Protein AF-A0A967LSM1-F1 (afdb_monomer)

Nearest PDB structures (foldseek):
  8ylr-assembly1_l  TM=4.871E-01  e=6.774E+00  Saccharomyces cerevisiae S288C

Radius of gyration: 23.41 Å; Cα contacts (8 Å, |Δi|>4): 47; chains: 1; bounding box: 53×38×64 Å

Solvent-accessible surface area (backbone atoms only — not comparable to full-atom values): 5190 Å² total; per-residue (Å²): 143,81,83,88,78,84,81,87,75,81,82,75,68,81,79,75,85,86,62,99,58,86,78,66,63,84,65,68,38,68,32,70,76,80,78,53,91,27,40,38,41,100,86,48,23,18,74,72,80,64,47,70,61,77,64,82,80,75,78,78,77,72,81,84,72,87,80,81,84,89,135

Foldseek 3Di:
DDDPPPPPPPPPDPDDPPDPDPPPVLQFDAAPPVPDRFTADPVQATPPPRHHHPDDRDDDPDPPDDDDDDD

Secondary structure (DSSP, 8-state):
-------------PPP----S----TT-PBPTTSS---BB-TTSBBTTT-PBP-S----------------

Structure (mmCIF, N/CA/C/O backbone):
data_AF-A0A967LSM1-F1
#
_entry.id   AF-A0A967LSM1-F1
#
loop_
_atom_site.group_PDB
_atom_site.id
_atom_site.type_symbol
_atom_site.label_atom_id
_atom_site.label_alt_id
_atom_site.label_comp_id
_atom_site.label_asym_id
_atom_site.label_entity_id
_atom_site.label_seq_id
_atom_site.pdbx_PDB_ins_code
_atom_site.Cartn_x
_atom_site.Cartn_y
_atom_site.Cartn_z
_atom_site.occupancy
_atom_site.B_iso_or_equiv
_atom_site.auth_seq_id
_atom_site.auth_comp_id
_atom_site.auth_asym_id
_atom_site.auth_atom_id
_atom_site.pdbx_PDB_model_num
ATOM 1 N N . MET A 1 1 ? 26.869 11.012 -54.474 1.00 50.91 1 MET A N 1
ATOM 2 C CA . MET A 1 1 ? 26.655 11.499 -53.098 1.00 50.91 1 MET A CA 1
ATOM 3 C C . MET A 1 1 ? 25.193 11.229 -52.777 1.00 50.91 1 MET A C 1
ATOM 5 O O . MET A 1 1 ? 24.381 12.142 -52.799 1.00 50.91 1 MET A O 1
ATOM 9 N N . VAL A 1 2 ? 24.835 9.951 -52.677 1.00 56.09 2 VAL A N 1
ATOM 10 C CA . VAL A 1 2 ? 23.474 9.492 -52.372 1.00 56.09 2 VAL A CA 1
ATOM 11 C C . VAL A 1 2 ? 23.649 8.304 -51.441 1.00 56.09 2 VAL A C 1
ATOM 13 O O . VAL A 1 2 ? 23.858 7.182 -51.882 1.00 56.09 2 VAL A O 1
ATOM 16 N N . ASP A 1 3 ? 23.672 8.599 -50.150 1.00 49.34 3 ASP A N 1
ATOM 17 C CA . ASP A 1 3 ? 23.800 7.617 -49.085 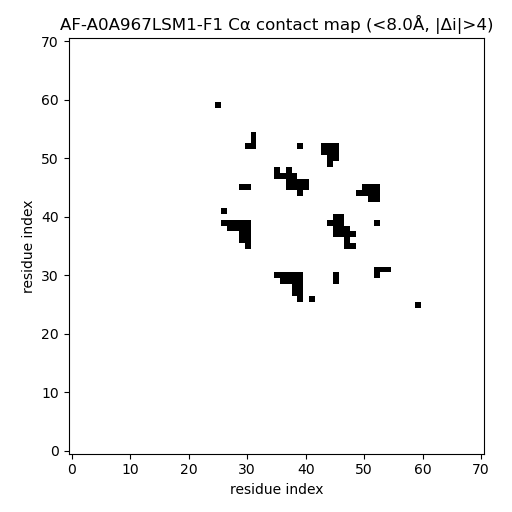1.00 49.34 3 ASP A CA 1
ATOM 18 C C . ASP A 1 3 ? 22.462 7.617 -48.338 1.00 49.34 3 ASP A C 1
ATOM 20 O O . ASP A 1 3 ? 22.225 8.405 -47.424 1.00 49.34 3 ASP A O 1
ATOM 24 N N . ASP A 1 4 ? 21.550 6.779 -48.835 1.00 57.22 4 ASP A N 1
ATOM 25 C CA . ASP A 1 4 ? 20.331 6.355 -48.152 1.00 57.22 4 ASP A CA 1
ATOM 26 C C . ASP A 1 4 ? 20.734 5.318 -47.096 1.00 57.22 4 ASP A C 1
ATOM 28 O O . ASP A 1 4 ? 20.973 4.152 -47.398 1.00 57.22 4 ASP A O 1
ATOM 32 N N . ALA A 1 5 ? 20.901 5.777 -45.857 1.00 56.28 5 ALA A N 1
ATOM 33 C CA . ALA A 1 5 ? 21.115 4.935 -44.684 1.00 56.28 5 ALA A CA 1
ATOM 34 C C . ALA A 1 5 ? 19.966 5.174 -43.697 1.00 56.28 5 ALA A C 1
ATOM 36 O O . ALA A 1 5 ? 20.148 5.687 -42.594 1.00 56.28 5 ALA A O 1
ATOM 37 N N . GLY A 1 6 ? 18.749 4.866 -44.146 1.00 56.75 6 GLY A N 1
ATOM 38 C CA . GLY A 1 6 ? 17.541 4.854 -43.329 1.00 56.75 6 GLY A CA 1
ATOM 39 C C . GLY A 1 6 ? 17.330 3.503 -42.651 1.00 56.75 6 GLY A C 1
ATOM 40 O O . GLY A 1 6 ? 16.364 2.819 -42.966 1.00 56.75 6 GLY A O 1
ATOM 41 N N . ASP A 1 7 ? 18.202 3.119 -41.716 1.00 56.88 7 ASP A N 1
ATOM 42 C CA . ASP A 1 7 ? 17.996 1.933 -40.870 1.00 56.88 7 ASP A CA 1
ATOM 43 C C . ASP A 1 7 ? 17.393 2.357 -39.522 1.00 56.88 7 ASP A C 1
ATOM 45 O O . ASP A 1 7 ? 18.067 2.558 -38.514 1.00 56.88 7 ASP A O 1
ATOM 49 N N . GLN A 1 8 ? 16.082 2.595 -39.530 1.00 61.16 8 GLN A N 1
ATOM 50 C CA . GLN A 1 8 ? 15.289 2.777 -38.315 1.00 61.16 8 GLN A CA 1
ATOM 51 C C . GLN A 1 8 ? 14.806 1.400 -37.840 1.00 61.16 8 GLN A C 1
ATOM 53 O O . GLN A 1 8 ? 13.649 1.039 -38.052 1.00 61.16 8 GLN A O 1
ATOM 58 N N . ALA A 1 9 ? 15.694 0.616 -37.223 1.00 53.59 9 ALA A N 1
ATOM 59 C CA . ALA A 1 9 ? 15.378 -0.726 -36.721 1.00 53.59 9 ALA A CA 1
ATOM 60 C C . ALA A 1 9 ? 15.418 -0.866 -35.185 1.00 53.59 9 ALA A C 1
ATOM 62 O O . ALA A 1 9 ? 15.302 -1.974 -34.679 1.00 53.59 9 ALA A O 1
ATOM 63 N N . ALA A 1 10 ? 15.503 0.229 -34.423 1.00 51.03 10 ALA A N 1
ATOM 64 C CA . ALA A 1 10 ? 15.545 0.184 -32.955 1.00 51.03 10 ALA A CA 1
ATOM 65 C C . ALA A 1 10 ? 14.185 0.489 -32.293 1.00 51.03 10 ALA A C 1
ATOM 67 O O . ALA A 1 10 ? 14.099 1.224 -31.311 1.00 51.03 10 ALA A O 1
ATOM 68 N N . ARG A 1 11 ? 13.090 -0.082 -32.816 1.00 59.00 11 ARG A N 1
ATOM 69 C CA . ARG A 1 11 ? 11.865 -0.279 -32.015 1.00 59.00 11 ARG A CA 1
ATOM 70 C C . ARG A 1 11 ? 12.009 -1.576 -31.218 1.00 59.00 11 ARG A C 1
ATOM 72 O O . ARG A 1 11 ? 11.307 -2.556 -31.449 1.00 59.00 11 ARG A O 1
ATOM 79 N N . GLU A 1 12 ? 13.005 -1.604 -30.347 1.00 58.03 12 GLU A N 1
ATOM 80 C CA . GLU A 1 12 ? 13.303 -2.757 -29.509 1.00 58.03 12 GLU A CA 1
ATOM 81 C C . GLU A 1 12 ? 12.289 -2.814 -28.364 1.00 58.03 12 GLU A C 1
ATOM 83 O O . GLU A 1 12 ? 12.311 -2.000 -27.449 1.00 58.03 12 GLU A O 1
ATOM 88 N N . GLY A 1 13 ? 11.357 -3.760 -28.512 1.00 53.94 13 GLY A N 1
ATOM 89 C CA . GLY A 1 13 ? 10.665 -4.492 -27.454 1.00 53.94 13 GLY A CA 1
ATOM 90 C C . GLY A 1 13 ? 10.083 -3.679 -26.304 1.00 53.94 13 GLY A C 1
ATOM 91 O O . GLY A 1 13 ? 10.748 -3.462 -25.297 1.00 53.94 13 GLY A O 1
ATOM 92 N N . ALA A 1 14 ? 8.780 -3.391 -26.367 1.00 59.62 14 ALA A N 1
ATOM 93 C CA . ALA A 1 14 ? 8.009 -3.401 -25.129 1.00 59.62 14 ALA A CA 1
ATOM 94 C C . ALA A 1 14 ? 8.159 -4.816 -24.537 1.00 59.62 14 ALA A C 1
ATOM 96 O O . ALA A 1 14 ? 7.824 -5.769 -25.251 1.00 59.62 14 ALA A O 1
ATOM 97 N N . PRO A 1 15 ? 8.705 -5.002 -23.318 1.00 57.03 15 PRO A N 1
ATOM 98 C CA . PRO A 1 15 ? 8.599 -6.298 -22.675 1.00 57.03 15 PRO A CA 1
ATOM 99 C C . PRO A 1 15 ? 7.103 -6.567 -22.526 1.00 57.03 15 PRO A C 1
ATOM 101 O O . PRO A 1 15 ? 6.379 -5.782 -21.916 1.00 57.03 15 PRO A O 1
ATOM 104 N N . ALA A 1 16 ? 6.628 -7.622 -23.184 1.00 58.69 16 ALA A N 1
ATOM 105 C CA . ALA A 1 16 ? 5.375 -8.225 -22.792 1.00 58.69 16 ALA A CA 1
ATOM 106 C C . ALA A 1 16 ? 5.594 -8.683 -21.348 1.00 58.69 16 ALA A C 1
ATOM 108 O O . ALA A 1 16 ? 6.516 -9.457 -21.093 1.00 58.69 16 ALA A O 1
ATOM 109 N N . ASP A 1 17 ? 4.832 -8.110 -20.420 1.00 55.50 17 ASP A N 1
ATOM 110 C CA . ASP A 1 17 ? 4.619 -8.669 -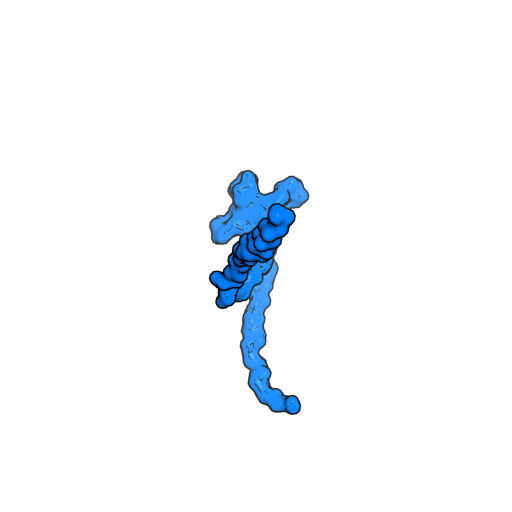19.089 1.00 55.50 17 ASP A CA 1
ATOM 111 C C . ASP A 1 17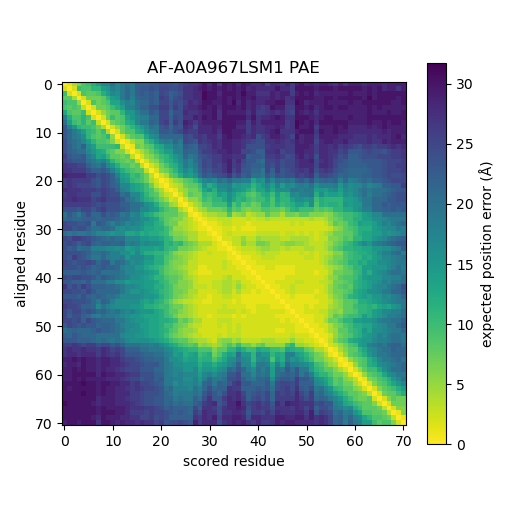 ? 4.097 -10.103 -19.300 1.00 55.50 17 ASP A C 1
ATOM 113 O O . ASP A 1 17 ? 2.909 -10.329 -19.518 1.00 55.50 17 ASP A O 1
ATOM 117 N N . ASP A 1 18 ? 5.026 -11.054 -19.365 1.00 58.53 18 ASP A N 1
ATOM 118 C CA . ASP A 1 18 ? 4.787 -12.490 -19.311 1.00 58.53 18 ASP A CA 1
ATOM 119 C C . ASP A 1 18 ? 4.697 -12.843 -17.822 1.00 58.53 18 ASP A C 1
ATOM 121 O O . ASP A 1 18 ? 5.685 -13.191 -17.179 1.00 58.53 18 ASP A O 1
ATOM 125 N N . ASP A 1 19 ? 3.518 -12.612 -17.251 1.00 55.25 19 ASP A N 1
ATOM 126 C CA . ASP A 1 19 ? 3.073 -13.233 -16.006 1.00 55.25 19 ASP A CA 1
ATOM 127 C C . ASP A 1 19 ? 1.559 -13.443 -16.135 1.00 55.25 19 ASP A C 1
ATOM 129 O O . ASP A 1 19 ? 0.734 -12.606 -15.769 1.00 55.25 19 ASP A O 1
ATOM 133 N N . GLU A 1 20 ? 1.193 -14.561 -16.765 1.00 58.22 20 GLU A N 1
ATOM 134 C CA . GLU A 1 20 ? -0.167 -15.107 -16.803 1.00 58.22 20 GLU A CA 1
ATOM 135 C C . GLU A 1 20 ? -0.555 -15.637 -15.410 1.00 58.22 20 GLU A C 1
ATOM 137 O O . GLU A 1 20 ? -0.762 -16.829 -15.189 1.00 58.22 20 GLU A O 1
ATOM 142 N N . GLY A 1 21 ? -0.642 -14.728 -14.445 1.00 60.69 21 GLY A N 1
ATOM 143 C CA . GLY A 1 21 ? -1.365 -14.903 -13.1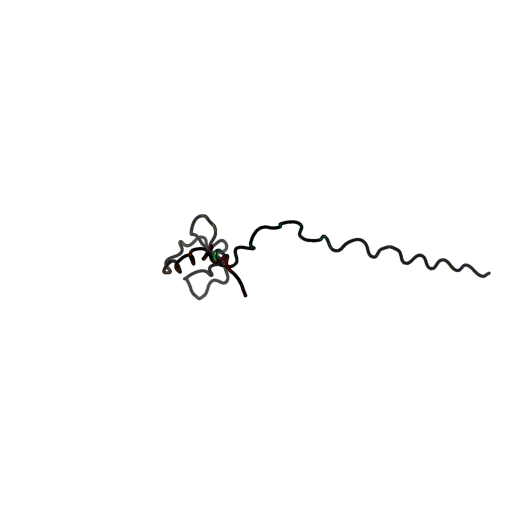96 1.00 60.69 21 GLY A CA 1
ATOM 144 C C . GLY A 1 21 ? -2.465 -13.845 -13.122 1.00 60.69 21 GLY A C 1
ATOM 145 O O . GLY A 1 21 ? -2.282 -12.743 -13.649 1.00 60.69 21 GLY A O 1
ATOM 146 N N . PRO A 1 22 ? -3.627 -14.124 -12.499 1.00 63.75 22 PRO A N 1
ATOM 147 C CA . PRO A 1 22 ? -4.580 -13.068 -12.200 1.00 63.75 22 PRO A CA 1
ATOM 148 C C . PRO A 1 22 ? -3.831 -12.001 -11.405 1.00 63.75 22 PRO A C 1
ATOM 150 O O . PRO A 1 22 ? -3.372 -12.239 -10.289 1.00 63.75 22 PRO A O 1
ATOM 153 N N . VAL A 1 23 ? -3.654 -10.836 -12.024 1.00 59.50 23 VAL A N 1
ATOM 154 C CA . VAL A 1 23 ? -3.145 -9.639 -11.368 1.00 59.50 23 VAL A CA 1
ATOM 155 C C . VAL A 1 23 ? -4.095 -9.353 -10.222 1.00 59.50 23 VAL A C 1
ATOM 157 O O . VAL A 1 23 ? -5.183 -8.814 -10.412 1.00 59.50 23 VAL A O 1
ATOM 160 N N . ASP A 1 24 ? -3.705 -9.803 -9.036 1.00 62.19 24 ASP A N 1
ATOM 161 C CA . ASP A 1 24 ? -4.507 -9.704 -7.834 1.00 62.19 24 ASP A CA 1
ATOM 162 C C . ASP A 1 24 ? -4.552 -8.231 -7.408 1.00 62.19 24 ASP A C 1
ATOM 164 O O . ASP A 1 24 ? -3.765 -7.725 -6.609 1.00 62.19 24 ASP A O 1
ATOM 168 N N . PHE A 1 25 ? -5.439 -7.481 -8.055 1.00 61.31 25 PHE A N 1
ATOM 169 C CA . PHE A 1 25 ? -5.739 -6.107 -7.697 1.00 61.31 25 PHE A CA 1
ATOM 170 C C . PHE A 1 25 ? -6.500 -6.053 -6.366 1.00 61.31 25 PHE A C 1
ATOM 172 O O . PHE A 1 25 ? -6.454 -5.013 -5.710 1.00 61.31 25 PHE A O 1
ATOM 179 N N . ALA A 1 26 ? -7.120 -7.159 -5.929 1.00 61.28 26 ALA A N 1
ATOM 180 C CA . ALA A 1 26 ? -7.815 -7.252 -4.647 1.00 61.28 26 ALA A CA 1
ATOM 181 C C . ALA A 1 26 ? -6.844 -7.227 -3.451 1.00 61.28 26 ALA A C 1
ATOM 183 O O . ALA A 1 26 ? -7.185 -6.698 -2.386 1.00 61.28 26 ALA A O 1
ATOM 184 N N . SER A 1 27 ? -5.591 -7.666 -3.619 1.00 67.81 27 SER A N 1
ATOM 185 C CA . SER A 1 27 ? -4.558 -7.465 -2.588 1.00 67.81 27 SER A CA 1
ATOM 186 C C . SER A 1 27 ? -4.022 -6.032 -2.493 1.00 67.81 27 SER A C 1
ATOM 188 O O . SER A 1 27 ? -3.346 -5.700 -1.513 1.00 67.81 27 SER A O 1
ATOM 190 N N . ARG A 1 28 ? -4.345 -5.125 -3.430 1.00 78.38 28 ARG A N 1
ATOM 191 C CA . ARG A 1 28 ? -3.880 -3.722 -3.390 1.00 78.38 28 ARG A CA 1
ATOM 192 C C . ARG A 1 28 ? -4.784 -2.845 -2.517 1.00 78.38 28 ARG A C 1
ATOM 194 O O . ARG A 1 28 ? -5.439 -1.923 -2.995 1.00 78.38 28 ARG A O 1
ATOM 201 N N . LYS A 1 29 ? -4.775 -3.097 -1.206 1.00 85.88 29 LYS A N 1
ATOM 202 C CA . LYS A 1 29 ? -5.515 -2.302 -0.205 1.00 85.88 29 LYS A CA 1
ATOM 203 C C . LYS A 1 29 ? -4.759 -1.021 0.161 1.00 85.88 29 LYS A C 1
ATOM 205 O O . LYS A 1 29 ? -3.560 -1.071 0.430 1.00 85.88 29 LYS A O 1
ATOM 210 N N . LEU A 1 30 ? -5.441 0.127 0.201 1.00 89.69 30 LEU A N 1
ATOM 211 C CA . LEU A 1 30 ? -4.855 1.399 0.653 1.00 89.69 30 LEU A CA 1
ATOM 212 C C . LEU A 1 30 ? -4.746 1.437 2.188 1.00 89.69 30 LEU A C 1
ATOM 214 O O . LEU A 1 30 ? -5.508 0.782 2.901 1.00 89.69 30 LEU A O 1
ATOM 218 N N . CYS A 1 31 ? -3.801 2.213 2.712 1.00 91.75 31 CYS A N 1
ATOM 219 C CA . CYS A 1 31 ? -3.624 2.400 4.147 1.00 91.75 31 CYS A CA 1
ATOM 220 C C . CYS A 1 31 ? -4.898 2.953 4.816 1.00 91.75 31 CYS A C 1
ATOM 222 O O . CYS A 1 31 ? -5.496 3.917 4.338 1.00 91.75 31 CYS A O 1
ATOM 224 N N . SER A 1 32 ? -5.282 2.386 5.967 1.00 89.81 32 SER A N 1
ATOM 225 C CA . SER A 1 32 ? -6.491 2.776 6.710 1.00 89.81 32 SER A CA 1
ATOM 226 C C . SER A 1 32 ? -6.397 4.151 7.388 1.00 89.81 32 SER A C 1
ATOM 228 O O . SER A 1 32 ? -7.402 4.668 7.864 1.00 89.81 32 SER A O 1
ATOM 230 N N . ASP A 1 33 ? -5.215 4.775 7.415 1.00 88.69 33 ASP A N 1
ATOM 231 C CA . ASP A 1 33 ? -4.991 6.087 8.035 1.00 88.69 33 ASP A CA 1
ATOM 232 C C . ASP A 1 33 ? -5.614 7.272 7.272 1.00 88.69 33 ASP A C 1
ATOM 234 O O . ASP A 1 33 ? -5.594 8.393 7.784 1.00 88.69 33 ASP A O 1
ATOM 238 N N . GLY A 1 34 ? -6.103 7.083 6.038 1.00 84.75 34 GLY A N 1
ATOM 239 C CA . GLY A 1 34 ? -6.792 8.106 5.226 1.00 84.75 34 GLY A CA 1
ATOM 240 C C . GLY A 1 34 ? -5.943 9.311 4.776 1.00 84.75 34 GLY A C 1
ATOM 241 O O . GLY A 1 34 ? -6.294 9.997 3.824 1.00 84.75 34 GLY A O 1
ATOM 242 N N . THR A 1 35 ? -4.810 9.561 5.434 1.00 91.62 35 THR A N 1
ATOM 243 C CA . THR A 1 35 ? -3.809 10.589 5.089 1.00 91.62 35 THR A CA 1
ATOM 244 C C . THR A 1 35 ? -2.585 9.970 4.407 1.00 91.62 35 THR A C 1
ATOM 246 O O . THR A 1 35 ? -1.834 10.651 3.714 1.00 91.62 35 THR A O 1
ATOM 249 N N . CYS A 1 36 ? -2.356 8.672 4.615 1.00 92.88 36 CYS A N 1
ATOM 250 C CA . CYS A 1 36 ? -1.233 7.950 4.035 1.00 92.88 36 CYS A CA 1
ATOM 251 C C . CYS A 1 36 ? -1.593 7.445 2.632 1.00 92.88 36 CYS A C 1
ATOM 253 O O . CYS A 1 36 ? -2.612 6.787 2.456 1.00 92.88 36 CYS A O 1
ATOM 255 N N . ILE A 1 37 ? -0.722 7.710 1.656 1.00 92.06 37 ILE A N 1
ATOM 256 C CA . ILE A 1 37 ? -0.869 7.262 0.259 1.00 92.06 37 ILE A CA 1
ATOM 257 C C . ILE A 1 37 ? -0.377 5.823 0.022 1.00 92.06 37 ILE A C 1
ATOM 259 O O . ILE A 1 37 ? -0.331 5.363 -1.115 1.00 92.06 37 ILE A O 1
ATOM 263 N N . GLY A 1 38 ? 0.060 5.136 1.079 1.00 91.75 38 GLY A N 1
ATOM 264 C CA . GLY A 1 38 ? 0.664 3.814 0.977 1.00 91.75 38 GLY A CA 1
ATOM 265 C C . GLY A 1 38 ? -0.351 2.688 0.807 1.00 91.75 38 GLY A C 1
ATOM 266 O O . GLY A 1 38 ? -1.526 2.826 1.146 1.00 91.75 38 GLY A O 1
ATOM 267 N N . VAL A 1 39 ? 0.140 1.546 0.328 1.00 91.19 39 VAL A N 1
ATOM 268 C CA . VAL A 1 39 ? -0.619 0.292 0.211 1.00 91.19 39 VAL A CA 1
ATOM 269 C C . VAL A 1 39 ? -0.203 -0.709 1.285 1.00 91.19 39 VAL A C 1
ATOM 271 O O . VAL A 1 39 ? 0.927 -0.672 1.786 1.00 91.19 39 VAL A O 1
ATOM 274 N N . ILE A 1 40 ? -1.114 -1.610 1.635 1.00 90.69 40 ILE A N 1
ATOM 275 C CA . ILE A 1 40 ? -0.889 -2.695 2.585 1.00 90.69 40 ILE A CA 1
ATOM 276 C C . ILE A 1 40 ? -0.083 -3.806 1.912 1.00 90.69 40 ILE A C 1
ATOM 278 O O . ILE A 1 40 ? -0.394 -4.253 0.811 1.00 90.69 40 ILE A O 1
ATOM 282 N N . GLY A 1 41 ? 1.010 -4.200 2.559 1.00 87.25 41 GLY A N 1
ATOM 283 C CA . GLY A 1 41 ? 1.820 -5.342 2.171 1.00 87.25 41 GLY A CA 1
ATOM 284 C C . GLY A 1 41 ? 1.220 -6.673 2.629 1.00 87.25 41 GLY A C 1
ATOM 285 O O . GLY A 1 41 ? 0.298 -6.699 3.445 1.00 87.25 41 GLY A O 1
ATOM 286 N N . PRO A 1 42 ? 1.773 -7.797 2.147 1.00 84.38 42 PRO A N 1
ATOM 287 C CA . PRO A 1 42 ? 1.333 -9.140 2.538 1.00 84.38 42 PRO A CA 1
ATOM 288 C C . PRO A 1 42 ? 1.540 -9.427 4.035 1.00 84.38 42 PRO A C 1
ATOM 290 O O . PRO A 1 42 ? 0.950 -10.349 4.585 1.00 84.38 42 PRO A O 1
ATOM 293 N N . ASP A 1 43 ? 2.359 -8.626 4.717 1.00 86.31 43 ASP A N 1
ATOM 294 C CA . ASP A 1 43 ? 2.569 -8.656 6.164 1.00 86.31 43 ASP A CA 1
ATOM 295 C C . ASP A 1 43 ? 1.459 -7.943 6.967 1.00 86.31 43 ASP A C 1
ATOM 297 O O . ASP A 1 43 ? 1.526 -7.879 8.199 1.00 86.31 43 ASP A O 1
ATOM 301 N N . GLY A 1 44 ? 0.453 -7.388 6.283 1.00 88.12 44 GLY A N 1
ATOM 302 C CA . GLY A 1 44 ? -0.672 -6.683 6.893 1.00 88.12 44 GLY A CA 1
ATOM 303 C C . GLY A 1 44 ? -0.333 -5.276 7.393 1.00 88.12 44 GLY A C 1
ATOM 304 O O . GLY A 1 44 ? -1.109 -4.701 8.160 1.00 88.12 44 GLY A O 1
ATOM 305 N N . ARG A 1 45 ? 0.809 -4.698 6.993 1.00 91.19 45 ARG A N 1
ATOM 306 C CA . ARG A 1 45 ? 1.187 -3.313 7.321 1.00 91.19 45 ARG A CA 1
ATOM 307 C C . ARG A 1 45 ? 1.375 -2.467 6.072 1.00 91.19 45 ARG A C 1
ATOM 309 O O . ARG A 1 45 ? 1.663 -2.962 4.988 1.00 91.19 45 ARG A O 1
ATOM 316 N N . CYS A 1 46 ? 1.212 -1.160 6.230 1.00 93.44 46 CYS A N 1
ATOM 317 C CA . CYS A 1 46 ? 1.458 -0.198 5.165 1.00 93.44 46 CYS A CA 1
ATOM 318 C C . CYS A 1 46 ? 2.950 -0.129 4.813 1.00 93.44 46 CYS A C 1
ATOM 320 O O . CYS A 1 46 ? 3.784 0.047 5.702 1.00 93.44 46 CYS A O 1
ATOM 322 N N . LYS A 1 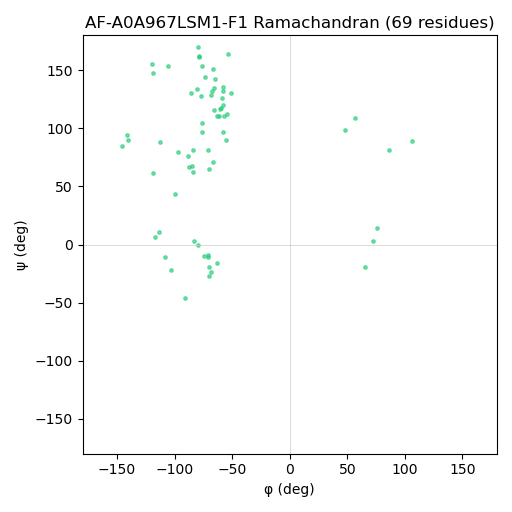47 ? 3.279 -0.185 3.518 1.00 91.69 47 LYS A N 1
ATOM 323 C CA . LYS A 1 47 ? 4.669 -0.121 3.026 1.00 91.69 47 LYS A CA 1
ATOM 324 C C . LYS A 1 47 ? 5.337 1.245 3.223 1.00 91.69 47 LYS A C 1
ATOM 326 O O . LYS A 1 47 ? 6.556 1.310 3.312 1.00 91.69 47 LYS A O 1
ATOM 331 N N . GLU A 1 48 ? 4.550 2.315 3.336 1.00 94.00 48 GLU A N 1
ATOM 332 C CA . GLU A 1 48 ? 5.062 3.686 3.482 1.00 94.00 48 GLU A CA 1
ATOM 333 C C . GLU A 1 48 ? 5.244 4.092 4.950 1.00 94.00 48 GLU A C 1
ATOM 335 O O . GLU A 1 48 ? 6.266 4.657 5.328 1.00 94.00 48 GLU A O 1
ATOM 340 N N . CYS A 1 49 ? 4.245 3.819 5.801 1.00 94.44 49 CYS A N 1
ATOM 341 C CA . CYS A 1 49 ? 4.248 4.268 7.199 1.00 94.44 49 CYS A CA 1
ATOM 342 C C . CYS A 1 49 ? 4.480 3.147 8.224 1.00 94.44 49 CYS A C 1
ATOM 344 O O . CYS A 1 49 ? 4.667 3.439 9.404 1.00 94.44 49 CYS A O 1
ATOM 346 N N . GLY A 1 50 ? 4.436 1.875 7.813 1.00 91.94 50 GLY A N 1
ATOM 347 C CA . GLY A 1 50 ? 4.642 0.712 8.684 1.00 91.94 50 GLY A CA 1
ATOM 348 C C . GLY A 1 50 ? 3.499 0.410 9.659 1.00 91.94 50 GLY A C 1
ATOM 349 O O . GLY A 1 50 ? 3.617 -0.502 10.480 1.00 91.94 50 GLY A O 1
ATOM 350 N N . LYS A 1 51 ? 2.392 1.160 9.61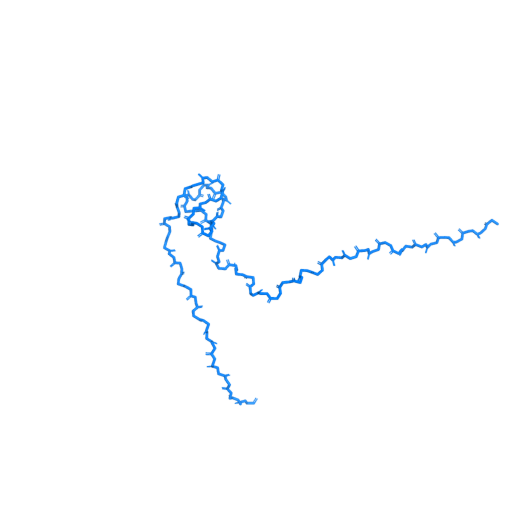1 1.00 91.75 51 LYS A N 1
ATOM 351 C CA . LYS A 1 51 ? 1.245 0.943 10.502 1.00 91.75 51 LYS A CA 1
ATOM 352 C C . LYS A 1 51 ? 0.458 -0.312 10.108 1.00 91.75 51 LYS A C 1
ATOM 354 O O . LYS A 1 51 ? 0.340 -0.588 8.911 1.00 91.75 51 LYS A O 1
ATOM 359 N N . PRO A 1 52 ? -0.079 -1.066 11.085 1.00 91.19 52 PRO A N 1
ATOM 360 C CA . PRO A 1 52 ? -0.937 -2.210 10.803 1.00 91.19 52 PRO A CA 1
ATOM 361 C C . PRO A 1 52 ? -2.235 -1.757 10.134 1.00 91.19 52 PRO A C 1
ATOM 363 O O . PRO A 1 52 ? -2.789 -0.718 10.495 1.00 91.19 52 PRO A O 1
ATOM 366 N N . TYR A 1 53 ? -2.723 -2.544 9.178 1.00 90.06 53 TYR A N 1
ATOM 367 C CA . TYR A 1 53 ? -4.039 -2.327 8.597 1.00 90.06 53 TYR A CA 1
ATOM 368 C C . TYR A 1 53 ? -5.124 -2.616 9.636 1.00 90.06 53 TYR A C 1
ATOM 370 O O . TYR A 1 53 ? -5.121 -3.667 10.273 1.00 90.06 53 TYR A O 1
ATOM 378 N N . THR A 1 54 ? -6.045 -1.672 9.809 1.00 88.88 54 THR A N 1
ATOM 379 C CA . THR A 1 54 ? -7.156 -1.769 10.771 1.00 88.88 54 THR A CA 1
ATOM 380 C C . THR A 1 54 ? -8.529 -1.772 10.099 1.00 88.88 54 THR A C 1
ATOM 382 O O . THR A 1 54 ? -9.531 -1.644 10.795 1.00 88.88 54 THR A O 1
ATOM 385 N N . GLY A 1 55 ? -8.587 -1.828 8.764 1.00 80.19 55 GLY A N 1
ATOM 386 C CA . GLY A 1 55 ? -9.848 -1.912 8.023 1.00 80.19 55 GLY A CA 1
ATOM 387 C C . GLY A 1 55 ? -10.419 -3.330 8.023 1.00 80.19 55 GLY A C 1
ATOM 388 O O . GLY A 1 55 ? -9.704 -4.294 8.302 1.00 80.19 55 GLY A O 1
ATOM 389 N N . GLU A 1 56 ? -11.706 -3.459 7.708 1.00 69.06 56 GLU A N 1
ATOM 390 C CA . GLU A 1 56 ? -12.330 -4.765 7.494 1.00 69.06 56 GLU A CA 1
ATOM 391 C C . GLU A 1 56 ? -11.732 -5.438 6.247 1.00 69.06 56 GLU A C 1
ATOM 393 O O . GLU A 1 56 ? -11.536 -4.774 5.224 1.00 69.06 56 GLU A O 1
ATOM 398 N N . PRO A 1 57 ? -11.388 -6.737 6.309 1.00 61.41 57 PRO A N 1
ATOM 399 C CA . PRO A 1 57 ? -11.023 -7.470 5.111 1.00 61.41 57 PRO A CA 1
ATOM 400 C C . PRO A 1 57 ? -12.264 -7.550 4.218 1.00 61.41 57 PRO A C 1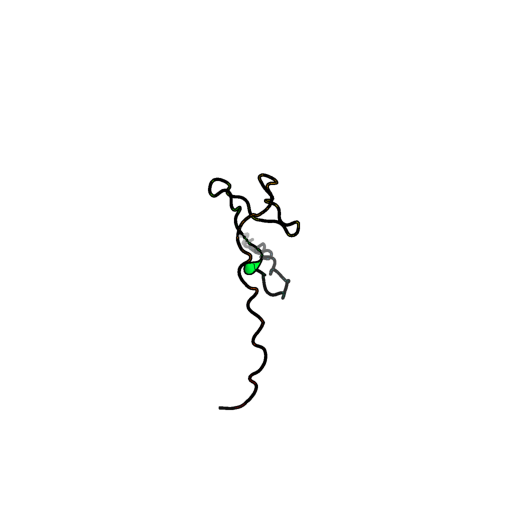
ATOM 402 O O . PRO A 1 57 ? -13.264 -8.146 4.610 1.00 61.41 57 PRO A O 1
ATOM 405 N N . GLU A 1 58 ? -12.214 -6.932 3.034 1.00 58.28 58 GLU A N 1
ATOM 406 C CA . GLU A 1 58 ? -13.228 -7.207 2.014 1.00 58.28 58 GLU A CA 1
ATOM 407 C C . GLU A 1 58 ? -13.211 -8.713 1.718 1.00 58.28 58 GLU A C 1
ATOM 409 O O . GLU A 1 58 ? -12.111 -9.275 1.600 1.00 58.28 58 GLU A O 1
ATOM 414 N N . PRO A 1 59 ? -14.385 -9.372 1.700 1.00 56.03 59 PRO A N 1
ATOM 415 C CA . PRO A 1 59 ? -14.472 -10.807 1.488 1.00 56.03 59 PRO A CA 1
ATOM 416 C C . PRO A 1 59 ? -13.834 -11.135 0.140 1.00 56.03 59 PRO A C 1
ATOM 418 O O . PRO A 1 59 ? -14.156 -10.519 -0.872 1.00 56.03 59 PRO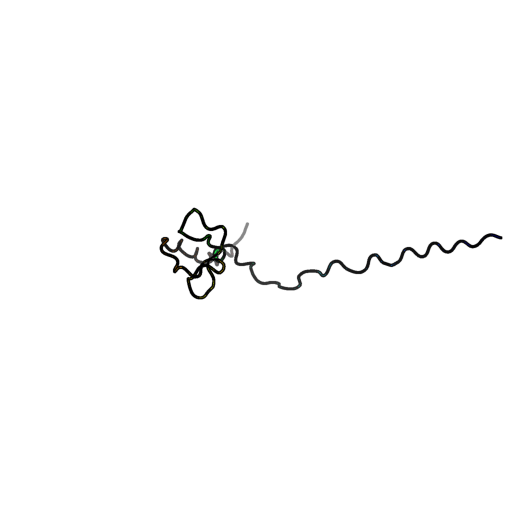 A O 1
ATOM 421 N N . GLU A 1 60 ? -12.882 -12.065 0.161 1.00 54.56 60 GLU A N 1
ATOM 422 C CA . GLU A 1 60 ? -12.319 -12.672 -1.039 1.00 54.56 60 GLU A CA 1
ATOM 423 C C . GLU A 1 60 ? -13.493 -13.277 -1.809 1.00 54.56 60 GLU A C 1
ATOM 425 O O . GLU A 1 60 ? -14.144 -14.193 -1.307 1.00 54.56 60 GLU A O 1
ATOM 430 N N . GLU A 1 61 ? -13.833 -12.702 -2.965 1.00 52.22 61 GLU A N 1
ATOM 431 C CA . GLU A 1 61 ? -14.859 -13.279 -3.826 1.00 52.22 61 GLU A CA 1
ATOM 432 C C . GLU A 1 61 ? -14.369 -14.667 -4.233 1.00 52.22 61 GLU A C 1
ATOM 434 O O . GLU A 1 61 ? -13.352 -14.823 -4.914 1.00 52.22 61 GLU A O 1
ATOM 439 N N . GLU A 1 62 ? -15.057 -15.675 -3.699 1.00 50.84 62 GLU A N 1
ATOM 440 C CA . GLU A 1 62 ? -14.870 -17.075 -4.035 1.00 50.84 62 GLU A CA 1
ATOM 441 C C . GLU A 1 62 ? -14.933 -17.191 -5.565 1.00 50.84 62 GLU A C 1
ATOM 443 O O . GLU A 1 62 ? -15.851 -16.631 -6.172 1.00 50.84 62 GLU A O 1
ATOM 448 N N . PRO A 1 63 ? -13.968 -17.855 -6.224 1.00 50.75 63 PRO A N 1
ATOM 449 C CA . PRO A 1 63 ? -14.063 -18.050 -7.656 1.00 50.75 63 PRO A CA 1
ATOM 450 C C . PRO A 1 63 ? -15.307 -18.903 -7.909 1.00 50.75 63 PRO A C 1
ATOM 452 O O . PRO A 1 63 ? -15.334 -20.081 -7.555 1.00 50.75 63 PRO A O 1
ATOM 455 N N . GLU A 1 64 ? -16.342 -18.309 -8.504 1.00 57.31 64 GLU A N 1
ATOM 456 C CA . GLU A 1 64 ? -17.430 -19.047 -9.143 1.00 57.31 64 GLU A CA 1
ATOM 457 C C . GLU A 1 64 ? -16.845 -19.767 -10.376 1.00 57.31 64 GLU A C 1
ATOM 459 O O . GLU A 1 64 ? -17.058 -19.378 -11.524 1.00 57.31 64 GLU A O 1
ATOM 464 N N . GLU A 1 6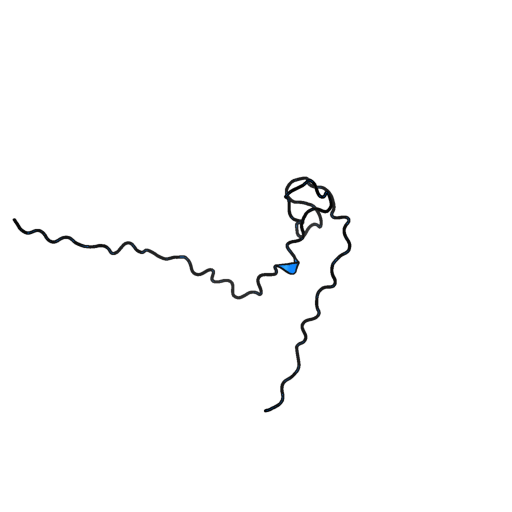5 ? -16.036 -20.803 -10.143 1.00 62.09 65 GLU A N 1
ATOM 465 C CA . GLU A 1 65 ? -15.957 -21.922 -11.072 1.00 62.09 65 GLU A CA 1
ATOM 466 C C . GLU A 1 65 ? -17.305 -22.659 -11.055 1.00 62.09 65 GLU A C 1
ATOM 468 O O . GLU A 1 65 ? -18.004 -22.700 -10.047 1.00 62.09 65 GLU A O 1
ATOM 473 N N . GLU A 1 66 ? -17.625 -23.269 -12.195 1.00 57.31 66 GLU A N 1
ATOM 474 C CA . GLU A 1 66 ? -18.809 -24.090 -12.474 1.00 57.31 66 GLU A CA 1
ATOM 475 C C . GLU A 1 66 ? -20.071 -23.337 -12.918 1.00 57.31 66 GLU A C 1
ATOM 477 O O . GLU A 1 66 ? -21.043 -23.218 -12.178 1.00 57.31 66 GLU A O 1
ATOM 482 N N . LYS A 1 67 ? -20.115 -22.991 -14.215 1.00 48.22 67 LYS A N 1
ATOM 483 C CA . LYS A 1 67 ? -21.111 -23.589 -15.128 1.00 48.22 67 LYS A CA 1
ATOM 484 C C . LYS A 1 67 ? -20.499 -23.859 -16.505 1.00 48.22 67 LYS A C 1
ATOM 486 O O . LYS A 1 67 ? -20.492 -23.001 -17.385 1.00 48.22 67 LYS A O 1
ATOM 491 N N . GLU A 1 68 ? -20.024 -25.090 -16.690 1.00 67.25 68 GLU A N 1
ATOM 492 C CA . GLU A 1 68 ? -20.279 -25.799 -17.948 1.00 67.25 68 GLU A CA 1
ATOM 493 C C . GLU A 1 68 ? -21.804 -25.811 -18.223 1.00 67.25 68 GLU A C 1
ATOM 495 O O . GLU A 1 68 ? -22.608 -25.589 -17.318 1.00 67.25 68 GLU A O 1
ATOM 500 N N . GLU A 1 69 ? -22.174 -26.118 -19.468 1.00 62.22 69 GLU A N 1
ATOM 501 C CA . GLU A 1 69 ? -23.524 -26.459 -19.967 1.00 62.22 69 GLU A CA 1
ATOM 502 C C . GLU A 1 69 ? -24.248 -25.375 -20.813 1.00 62.22 69 GLU A C 1
ATOM 504 O O . GLU A 1 69 ? -25.016 -24.550 -20.329 1.00 62.22 69 GLU A O 1
ATOM 509 N N . GLU A 1 70 ? -23.980 -25.453 -22.128 1.00 56.91 70 GLU A N 1
ATOM 510 C CA . GLU A 1 70 ? -24.920 -25.390 -23.271 1.00 56.91 70 GLU A CA 1
ATOM 511 C C . GLU A 1 70 ? -25.863 -24.170 -23.460 1.00 56.91 70 GLU A C 1
ATOM 513 O O . GLU A 1 70 ? -26.917 -24.071 -22.832 1.00 56.91 70 GLU A O 1
ATOM 518 N N . HIS A 1 71 ? -25.578 -23.339 -24.480 1.00 52.50 71 HIS A N 1
ATOM 519 C CA . HIS A 1 71 ? -26.588 -22.847 -25.440 1.00 52.50 71 HIS A CA 1
ATOM 520 C C . HIS A 1 71 ? -25.973 -22.483 -26.800 1.00 52.50 71 HIS A C 1
ATOM 522 O O . HIS A 1 71 ? -24.936 -21.780 -26.810 1.00 52.50 71 HIS A O 1
#

Sequence (71 aa):
MVDDAGDQAAREGAPADDDEGPVDFASRKLCSDGTCIGVIGPDGRCKECGKPYTGEPEPEEEPEEEKEEEH

pLDDT: mean 70.15, std 16.16, range [48.22, 94.44]

Mean predicted aligned error: 16.46 Å